Protein AF-A0A520CVI8-F1 (afdb_monomer_lite)

pLDDT: mean 88.96, std 11.27, range [50.53, 98.38]

Structure (mmCIF, N/CA/C/O backbone):
data_AF-A0A520CVI8-F1
#
_entry.id   AF-A0A520CVI8-F1
#
loop_
_atom_site.group_PDB
_atom_site.id
_atom_site.type_symbol
_atom_site.label_atom_id
_atom_site.label_alt_id
_atom_site.label_comp_id
_atom_site.label_asym_id
_atom_site.label_entity_id
_atom_site.label_seq_id
_atom_site.pdbx_PDB_ins_code
_atom_site.Cartn_x
_atom_site.Cartn_y
_atom_site.Cartn_z
_atom_site.occupancy
_atom_site.B_iso_or_equiv
_atom_site.auth_seq_id
_atom_site.auth_comp_id
_atom_site.auth_asym_id
_atom_site.auth_atom_id
_atom_site.pdbx_PDB_model_num
ATOM 1 N N . MET A 1 1 ? -14.620 5.447 13.559 1.00 50.53 1 MET A N 1
ATOM 2 C CA . MET A 1 1 ? -13.676 5.531 12.421 1.00 50.53 1 MET A CA 1
ATOM 3 C C . MET A 1 1 ? -12.279 6.023 12.804 1.00 50.53 1 MET A C 1
ATOM 5 O O . MET A 1 1 ? -11.330 5.543 12.216 1.00 50.53 1 MET A O 1
ATOM 9 N N . ILE A 1 2 ? -12.123 6.878 13.824 1.00 54.97 2 ILE A N 1
ATOM 10 C CA . ILE A 1 2 ? -10.858 7.570 14.165 1.00 54.97 2 ILE A CA 1
ATOM 11 C C . ILE A 1 2 ? -9.680 6.645 14.582 1.00 54.97 2 ILE A C 1
ATOM 13 O O . ILE A 1 2 ? -8.532 7.052 14.485 1.00 54.97 2 ILE A O 1
ATOM 17 N N . ASN A 1 3 ? -9.906 5.395 15.012 1.00 72.25 3 ASN A N 1
ATOM 18 C CA . ASN A 1 3 ? -8.826 4.555 15.569 1.00 72.25 3 ASN A CA 1
ATOM 19 C C . ASN A 1 3 ? -7.978 3.821 14.504 1.00 72.25 3 ASN A C 1
ATOM 21 O O . ASN A 1 3 ? -6.762 3.745 14.632 1.00 72.25 3 ASN A O 1
ATOM 25 N N . PHE A 1 4 ? -8.586 3.314 13.425 1.00 70.94 4 PHE A N 1
ATOM 26 C CA . PHE A 1 4 ? -7.862 2.511 12.425 1.00 70.94 4 PHE A CA 1
ATOM 27 C C . PHE A 1 4 ? -6.834 3.334 11.641 1.00 70.94 4 PHE A C 1
ATOM 29 O O . PHE A 1 4 ? -5.705 2.894 11.441 1.00 70.94 4 PHE A O 1
ATOM 36 N N . GLU A 1 5 ? -7.193 4.554 11.246 1.00 73.12 5 GLU A N 1
ATOM 37 C CA . GLU A 1 5 ? -6.300 5.463 10.518 1.00 73.12 5 GLU A CA 1
ATOM 38 C C . GLU A 1 5 ? -5.111 5.902 11.381 1.00 73.12 5 GLU A C 1
ATOM 40 O O . GLU A 1 5 ? -3.983 5.957 10.901 1.00 73.12 5 GLU A O 1
ATOM 45 N N . ILE A 1 6 ? -5.327 6.130 12.682 1.00 77.38 6 ILE A N 1
ATOM 46 C CA . ILE A 1 6 ? -4.245 6.475 13.612 1.00 77.38 6 ILE A CA 1
ATOM 47 C C . ILE A 1 6 ? -3.274 5.297 13.752 1.00 77.38 6 ILE A C 1
ATOM 49 O O . ILE A 1 6 ? -2.073 5.484 13.566 1.00 77.38 6 ILE A O 1
ATOM 53 N N . GLN A 1 7 ? -3.779 4.087 14.008 1.00 75.31 7 GLN A N 1
ATOM 54 C CA . GLN A 1 7 ? -2.947 2.884 14.160 1.00 75.31 7 GLN A CA 1
ATOM 55 C C . GLN A 1 7 ? -2.180 2.551 12.871 1.00 75.31 7 GLN A C 1
ATOM 57 O O . GLN A 1 7 ? -0.988 2.259 12.900 1.00 75.31 7 GLN A O 1
ATOM 62 N N . THR A 1 8 ? -2.832 2.651 11.712 1.00 78.69 8 THR A N 1
ATOM 63 C CA . THR A 1 8 ? -2.180 2.368 10.424 1.00 78.69 8 THR A CA 1
ATOM 64 C C . THR A 1 8 ? -1.184 3.452 10.014 1.00 78.69 8 THR A C 1
ATOM 66 O O . THR A 1 8 ? -0.123 3.127 9.481 1.00 78.69 8 THR A O 1
ATOM 69 N N . SER A 1 9 ? -1.448 4.726 10.326 1.00 81.81 9 SER A N 1
ATOM 70 C CA . SER A 1 9 ? -0.503 5.817 10.047 1.00 81.81 9 SER A CA 1
ATOM 71 C C . SER A 1 9 ? 0.830 5.649 10.786 1.00 81.81 9 SER A C 1
ATOM 73 O O . SER A 1 9 ? 1.882 5.920 10.208 1.00 81.81 9 SER A O 1
ATOM 75 N N . GLN A 1 10 ? 0.813 5.116 12.016 1.00 87.69 10 GLN A N 1
ATOM 76 C CA . GLN A 1 10 ? 2.026 4.847 12.801 1.00 87.69 10 GLN A CA 1
ATOM 77 C C . GLN A 1 10 ? 2.944 3.811 12.137 1.00 87.69 10 G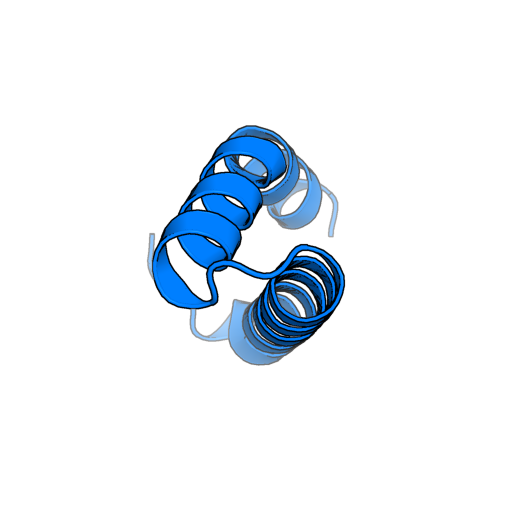LN A C 1
ATOM 79 O O . GLN A 1 10 ? 4.166 3.884 12.278 1.00 87.69 10 GLN A O 1
ATOM 84 N N . HIS A 1 11 ? 2.371 2.877 11.376 1.00 89.12 11 HIS A N 1
ATOM 85 C CA . HIS A 1 11 ? 3.106 1.802 10.707 1.00 89.12 11 HIS A CA 1
ATOM 86 C C . HIS A 1 11 ? 3.285 2.014 9.199 1.00 89.12 11 HIS A C 1
ATOM 88 O O . HIS A 1 11 ? 4.012 1.252 8.564 1.00 89.12 11 HIS A O 1
ATOM 94 N N . SER A 1 12 ? 2.698 3.071 8.630 1.00 90.19 12 SER A N 1
ATOM 95 C CA . SER A 1 12 ? 2.694 3.351 7.188 1.00 90.19 12 SER A CA 1
ATOM 96 C C . SER A 1 12 ? 4.099 3.338 6.570 1.00 90.19 12 SER A C 1
ATOM 98 O O . SER A 1 12 ? 4.344 2.648 5.581 1.00 90.19 12 SER A O 1
ATOM 100 N N . LYS A 1 13 ? 5.069 4.005 7.210 1.00 93.81 13 LYS A N 1
ATOM 101 C CA . LYS A 1 13 ? 6.458 4.048 6.725 1.00 93.81 13 LYS A CA 1
ATOM 102 C C . LYS A 1 13 ? 7.122 2.668 6.711 1.00 93.81 13 LYS A C 1
ATOM 104 O O . LYS A 1 13 ? 7.825 2.341 5.759 1.00 93.81 13 LYS A O 1
ATOM 109 N N . ALA A 1 14 ? 6.916 1.874 7.761 1.00 95.56 14 ALA A N 1
ATOM 110 C CA . ALA A 1 14 ? 7.479 0.530 7.852 1.00 95.56 14 ALA A CA 1
ATOM 111 C C . ALA A 1 14 ? 6.836 -0.408 6.819 1.00 95.56 14 ALA A C 1
ATOM 113 O O . ALA A 1 14 ? 7.536 -1.198 6.190 1.00 95.56 14 ALA A O 1
ATOM 114 N N . LEU A 1 15 ? 5.526 -0.270 6.592 1.00 95.06 15 LEU A N 1
ATOM 115 C CA . LEU A 1 15 ? 4.797 -1.041 5.590 1.00 95.06 15 LEU A CA 1
ATOM 116 C C . LEU A 1 15 ? 5.269 -0.719 4.166 1.00 95.06 15 LEU A C 1
ATOM 118 O O . LEU A 1 15 ? 5.527 -1.637 3.392 1.00 95.06 15 LEU A O 1
ATOM 122 N N . LEU A 1 16 ? 5.463 0.561 3.835 1.00 96.50 16 LEU A N 1
ATOM 123 C CA . LEU A 1 16 ? 6.007 0.960 2.535 1.00 96.50 16 LEU A CA 1
ATOM 124 C C . LEU A 1 16 ? 7.455 0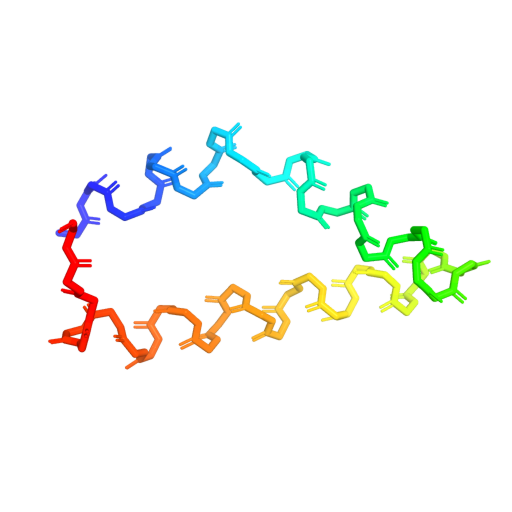.476 2.347 1.00 96.50 16 LEU A C 1
ATOM 126 O O . LEU A 1 16 ? 7.816 -0.001 1.274 1.00 96.50 16 LEU A O 1
ATOM 130 N N . GLN A 1 17 ? 8.287 0.537 3.392 1.00 97.62 17 GLN A N 1
ATOM 131 C CA . GLN A 1 17 ? 9.644 -0.021 3.345 1.00 97.62 17 GLN A CA 1
ATOM 132 C C . GLN A 1 17 ? 9.639 -1.536 3.130 1.00 97.62 17 GLN A C 1
ATOM 134 O O . GLN A 1 17 ? 10.455 -2.047 2.363 1.00 97.62 17 GLN A O 1
ATOM 139 N N . PHE A 1 18 ? 8.718 -2.252 3.778 1.00 97.50 18 PHE A N 1
ATOM 140 C CA . PHE A 1 18 ? 8.527 -3.679 3.557 1.00 97.50 18 PHE A CA 1
ATOM 141 C C . PHE A 1 18 ? 8.113 -3.959 2.107 1.00 97.50 18 PHE A C 1
ATOM 143 O O . PHE A 1 18 ? 8.760 -4.774 1.445 1.00 97.50 18 PHE A O 1
ATOM 150 N N . ALA A 1 19 ? 7.123 -3.230 1.583 1.00 97.94 19 ALA A N 1
ATOM 151 C CA . ALA A 1 19 ? 6.694 -3.339 0.191 1.00 97.94 19 ALA A CA 1
ATOM 152 C C . ALA A 1 19 ? 7.865 -3.102 -0.776 1.00 97.94 19 ALA A C 1
ATOM 154 O O . ALA A 1 19 ? 8.123 -3.935 -1.639 1.00 97.94 19 ALA A O 1
ATOM 155 N N . TYR A 1 20 ? 8.663 -2.054 -0.556 1.00 98.38 20 TYR A N 1
ATOM 156 C CA . TYR A 1 20 ? 9.851 -1.773 -1.364 1.00 98.38 20 TYR A CA 1
ATOM 157 C C . TYR A 1 20 ? 10.924 -2.863 -1.264 1.00 98.38 20 TYR A C 1
ATOM 159 O O . TYR A 1 20 ? 11.562 -3.211 -2.257 1.00 98.38 20 TYR A O 1
ATOM 167 N N . SER A 1 21 ? 11.127 -3.446 -0.079 1.00 98.25 21 SER A N 1
ATOM 168 C CA . SER A 1 21 ? 12.072 -4.556 0.090 1.00 98.25 21 SER A CA 1
ATOM 169 C C . SER A 1 21 ? 11.676 -5.799 -0.718 1.00 98.25 21 SER A C 1
ATOM 171 O O . SER A 1 21 ? 12.555 -6.550 -1.153 1.00 98.25 21 SER A O 1
ATOM 173 N N . PHE A 1 22 ? 10.370 -5.979 -0.942 1.00 97.00 22 PHE A N 1
ATOM 174 C CA . PHE A 1 22 ? 9.789 -7.083 -1.693 1.00 97.00 22 PHE A CA 1
ATOM 175 C C . PHE A 1 22 ? 9.778 -6.815 -3.204 1.00 97.00 22 PHE A 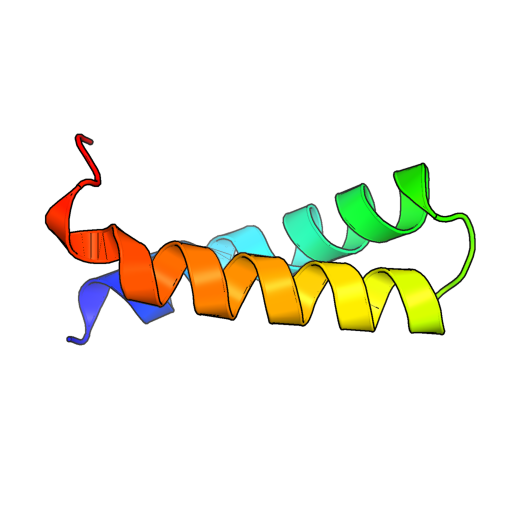C 1
ATOM 177 O O . PHE A 1 22 ? 10.224 -7.662 -3.973 1.00 97.00 22 PHE A O 1
ATOM 184 N N . THR A 1 23 ? 9.322 -5.636 -3.634 1.00 98.06 23 THR A N 1
ATOM 185 C CA . THR A 1 23 ? 9.179 -5.288 -5.058 1.00 98.06 23 THR A CA 1
ATOM 186 C C . THR A 1 23 ? 10.480 -4.823 -5.702 1.00 98.06 23 THR A C 1
ATOM 188 O O . THR A 1 23 ? 10.648 -4.983 -6.907 1.00 98.06 23 THR A O 1
ATOM 191 N N . ARG A 1 24 ? 11.398 -4.234 -4.918 1.00 97.62 24 ARG A N 1
ATOM 192 C CA . ARG A 1 24 ? 12.619 -3.552 -5.396 1.00 97.62 24 ARG A CA 1
ATOM 193 C C . ARG A 1 24 ? 12.350 -2.429 -6.405 1.00 97.62 24 ARG A C 1
ATOM 195 O O . ARG A 1 24 ? 13.261 -2.012 -7.112 1.00 97.62 24 ARG A O 1
ATOM 202 N N . ASP A 1 25 ? 11.123 -1.924 -6.425 1.00 98.00 25 ASP A N 1
ATOM 203 C CA . ASP A 1 25 ? 10.639 -0.882 -7.322 1.00 98.00 25 ASP A CA 1
ATOM 204 C C . ASP A 1 25 ? 9.646 0.002 -6.561 1.00 98.00 25 ASP A C 1
ATOM 206 O O . ASP A 1 25 ? 8.749 -0.511 -5.887 1.00 98.00 25 ASP A O 1
ATOM 210 N N . ILE A 1 26 ? 9.840 1.321 -6.622 1.00 97.38 26 ILE A N 1
ATOM 211 C CA . ILE A 1 26 ? 9.072 2.266 -5.804 1.00 97.38 26 ILE A CA 1
ATOM 212 C C . ILE A 1 26 ? 7.615 2.381 -6.254 1.00 97.38 26 ILE A C 1
ATOM 214 O O . ILE A 1 26 ? 6.742 2.450 -5.397 1.00 97.38 26 ILE A O 1
ATOM 218 N N . VAL A 1 27 ? 7.341 2.316 -7.560 1.00 98.12 27 VAL A N 1
ATOM 219 C CA . VAL A 1 27 ? 5.974 2.420 -8.093 1.00 98.12 27 VAL A CA 1
ATOM 220 C C . VAL A 1 27 ? 5.175 1.193 -7.668 1.00 98.12 27 VAL A C 1
ATOM 222 O O . VAL A 1 27 ? 4.131 1.314 -7.036 1.00 98.12 27 VAL A O 1
ATOM 225 N N . ASN A 1 28 ? 5.734 -0.001 -7.879 1.00 98.06 28 ASN A N 1
ATOM 226 C CA . ASN A 1 28 ? 5.101 -1.245 -7.441 1.00 98.06 28 ASN A CA 1
ATOM 227 C C . ASN A 1 28 ? 4.963 -1.330 -5.909 1.00 98.06 28 ASN A C 1
ATOM 229 O O . ASN A 1 28 ? 4.041 -1.968 -5.403 1.00 98.06 28 ASN A O 1
ATOM 233 N N . ALA A 1 29 ? 5.891 -0.734 -5.151 1.00 98.19 29 ALA A N 1
ATOM 234 C CA . ALA A 1 29 ? 5.809 -0.694 -3.691 1.00 98.19 29 ALA A CA 1
ATOM 235 C C . ALA A 1 29 ? 4.662 0.197 -3.204 1.00 98.19 29 ALA A C 1
ATOM 237 O O . ALA A 1 29 ? 3.968 -0.168 -2.255 1.00 98.19 29 ALA A O 1
ATOM 238 N N . GLU A 1 30 ? 4.479 1.356 -3.836 1.00 97.81 30 GLU A N 1
ATOM 239 C CA . GLU A 1 30 ? 3.388 2.282 -3.537 1.00 97.81 30 GLU A CA 1
ATOM 240 C C . GLU A 1 30 ? 2.030 1.664 -3.878 1.00 97.81 30 GLU A C 1
ATOM 242 O O . GLU A 1 30 ? 1.133 1.709 -3.034 1.00 97.81 30 GLU A O 1
ATOM 247 N N . ASP A 1 31 ? 1.906 1.008 -5.035 1.00 98.12 31 ASP A N 1
ATOM 248 C CA . ASP A 1 31 ? 0.691 0.286 -5.432 1.00 98.12 31 ASP A CA 1
ATOM 249 C C . ASP A 1 31 ? 0.357 -0.828 -4.426 1.00 98.12 31 ASP A C 1
ATOM 251 O O . ASP A 1 31 ? -0.747 -0.878 -3.879 1.00 98.12 31 ASP A O 1
ATOM 255 N N . LEU A 1 32 ? 1.339 -1.672 -4.081 1.00 97.69 32 LEU A N 1
ATOM 256 C CA . LEU A 1 32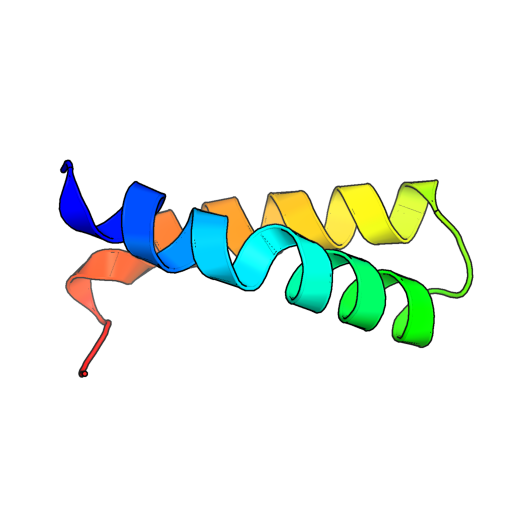 ? 1.156 -2.746 -3.100 1.00 97.69 32 LEU A CA 1
ATOM 257 C C . LEU A 1 32 ? 0.765 -2.212 -1.714 1.00 97.69 32 LEU A C 1
ATOM 259 O O . LEU A 1 32 ? -0.072 -2.806 -1.025 1.00 97.69 32 LEU A O 1
ATOM 263 N N . TYR A 1 33 ? 1.368 -1.103 -1.287 1.00 96.38 33 TYR A N 1
ATOM 264 C CA . TYR A 1 33 ? 1.016 -0.430 -0.041 1.00 96.38 33 TYR A CA 1
ATOM 265 C C . TYR A 1 33 ? -0.443 0.052 -0.064 1.00 96.38 33 TYR A C 1
ATOM 267 O O . TYR A 1 33 ? -1.187 -0.221 0.883 1.00 96.38 33 TYR A O 1
ATOM 275 N N . GLN A 1 34 ? -0.869 0.724 -1.137 1.00 94.38 34 GLN A N 1
ATOM 276 C CA . GLN A 1 34 ? -2.232 1.242 -1.271 1.00 94.38 34 GLN A CA 1
ATOM 277 C C . GLN A 1 34 ? -3.270 0.114 -1.284 1.00 94.38 34 GLN A C 1
ATOM 279 O O . GLN A 1 34 ? -4.227 0.160 -0.505 1.00 94.38 34 GLN A O 1
ATOM 284 N N . ASP A 1 35 ? -3.045 -0.935 -2.077 1.00 96.44 35 ASP A N 1
ATOM 285 C CA . ASP A 1 35 ? -3.920 -2.111 -2.143 1.00 96.44 35 ASP A CA 1
ATOM 286 C C . ASP A 1 35 ? -4.054 -2.796 -0.780 1.00 96.44 35 ASP A C 1
ATOM 288 O O . ASP A 1 35 ? -5.150 -3.174 -0.352 1.00 96.44 35 ASP A O 1
ATOM 292 N N . THR A 1 36 ? -2.939 -2.919 -0.057 1.00 94.75 36 THR A N 1
ATOM 293 C CA . THR A 1 36 ? -2.920 -3.506 1.286 1.00 94.75 36 THR A CA 1
ATOM 294 C C . THR A 1 36 ? -3.750 -2.679 2.263 1.00 94.75 36 THR A C 1
ATOM 296 O O . THR A 1 36 ? -4.545 -3.239 3.019 1.00 94.75 36 THR A O 1
ATOM 299 N N . MET A 1 37 ? -3.614 -1.352 2.234 1.00 91.94 37 MET A N 1
ATOM 300 C CA . MET A 1 37 ? -4.372 -0.447 3.101 1.00 91.94 37 MET A CA 1
ATOM 301 C C . MET A 1 37 ? -5.876 -0.493 2.812 1.00 91.94 37 MET A C 1
ATOM 303 O O . MET A 1 37 ? -6.676 -0.608 3.744 1.00 91.94 37 MET A O 1
ATOM 307 N N . LEU A 1 38 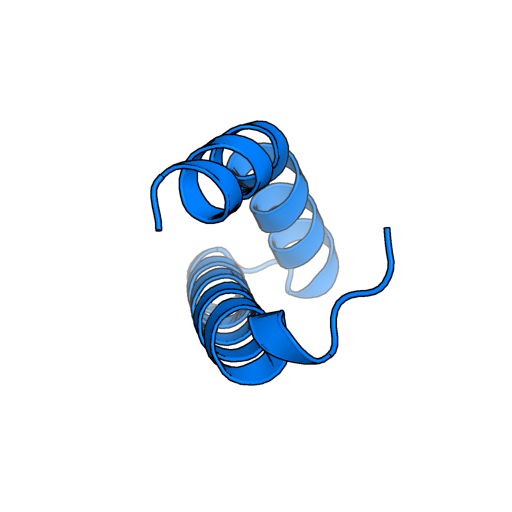? -6.268 -0.474 1.535 1.00 92.38 38 LEU A N 1
ATOM 308 C CA . LEU A 1 38 ? -7.667 -0.614 1.120 1.00 92.38 38 LEU A CA 1
ATOM 309 C C . LEU A 1 38 ? -8.252 -1.951 1.582 1.00 92.38 38 LEU A C 1
ATOM 311 O O . LEU A 1 38 ? -9.358 -2.003 2.128 1.00 92.38 38 LEU A O 1
ATOM 315 N N . LYS A 1 39 ? -7.489 -3.036 1.425 1.00 93.50 39 LYS A N 1
ATOM 316 C CA . LYS A 1 39 ? -7.920 -4.364 1.855 1.00 93.50 39 LYS A CA 1
ATOM 317 C C . LYS A 1 39 ? -8.050 -4.456 3.371 1.00 93.50 39 LYS A C 1
ATOM 319 O O . LYS A 1 39 ? -9.076 -4.932 3.855 1.00 93.50 39 LYS A O 1
ATOM 324 N N . ALA A 1 40 ? -7.077 -3.944 4.119 1.00 90.50 40 ALA A N 1
ATOM 325 C CA . ALA A 1 40 ? -7.123 -3.901 5.576 1.00 90.50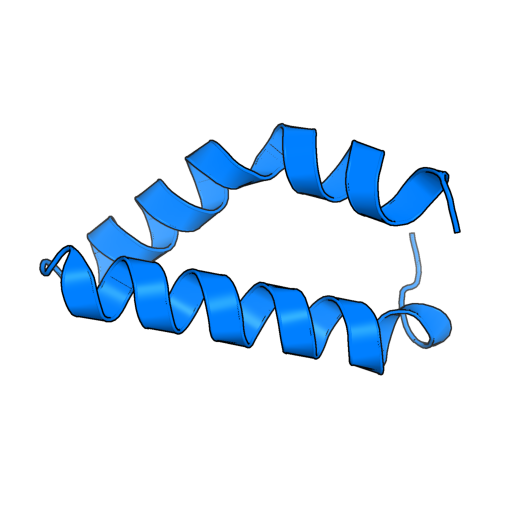 40 ALA A CA 1
ATOM 326 C C . ALA A 1 40 ? -8.338 -3.107 6.083 1.00 90.50 40 ALA A C 1
ATOM 328 O O . ALA A 1 40 ? -9.023 -3.557 6.999 1.00 90.50 40 ALA A O 1
ATOM 329 N N . TYR A 1 41 ? -8.667 -1.986 5.434 1.00 88.12 41 TYR A N 1
ATOM 330 C CA . TYR A 1 41 ? -9.871 -1.218 5.739 1.00 88.12 41 TYR A CA 1
ATOM 331 C C . TYR A 1 41 ? -11.152 -2.017 5.462 1.00 88.12 41 TYR A C 1
ATOM 333 O O . TYR A 1 41 ? -12.037 -2.097 6.313 1.00 88.12 41 TYR A O 1
ATOM 341 N N . SER A 1 42 ? -11.240 -2.674 4.299 1.00 90.81 42 SER A N 1
ATOM 342 C CA . SER A 1 42 ? -12.401 -3.502 3.934 1.00 90.81 42 SER A CA 1
ATOM 343 C C . SER A 1 42 ? -12.614 -4.692 4.881 1.00 90.81 42 SER A C 1
ATOM 345 O O . SER A 1 42 ? -13.747 -5.103 5.134 1.00 90.81 42 SER A O 1
ATOM 347 N N . CYS A 1 43 ? -11.527 -5.214 5.450 1.00 90.12 43 CYS A N 1
ATOM 348 C CA . CYS A 1 43 ? -11.528 -6.328 6.389 1.00 90.12 43 CYS A CA 1
ATOM 349 C C . CYS A 1 43 ? -11.488 -5.878 7.856 1.00 90.12 43 CYS A C 1
ATOM 351 O O . CYS A 1 43 ? -11.352 -6.731 8.728 1.00 90.12 43 CYS A O 1
ATOM 353 N N . PHE A 1 44 ? -11.634 -4.582 8.159 1.00 85.56 44 PHE A N 1
ATOM 354 C CA . PHE A 1 44 ? -11.462 -4.061 9.520 1.00 85.56 44 PHE A CA 1
ATOM 355 C C . PHE A 1 44 ? -12.354 -4.766 10.552 1.00 85.56 44 PHE A C 1
ATOM 357 O O . PHE A 1 44 ? -11.907 -5.080 11.648 1.00 85.56 44 PHE A O 1
ATOM 364 N N . ASN A 1 45 ? -13.591 -5.107 10.185 1.00 86.62 45 ASN A N 1
ATOM 365 C CA . ASN A 1 45 ? -14.523 -5.810 11.076 1.00 86.62 45 ASN A CA 1
ATOM 366 C C . ASN A 1 45 ? -14.100 -7.256 11.408 1.00 86.62 45 ASN A C 1
ATOM 368 O O . ASN A 1 45 ? -14.694 -7.877 12.284 1.00 86.62 45 ASN A O 1
ATOM 372 N N . GLN A 1 46 ? -13.112 -7.803 10.696 1.00 89.75 46 GLN A N 1
ATOM 373 C CA . GLN A 1 46 ? -12.530 -9.127 10.937 1.00 89.75 46 GLN A CA 1
ATOM 374 C C . GLN A 1 46 ? -11.257 -9.048 11.790 1.00 89.75 46 GLN A C 1
ATOM 376 O O . GLN A 1 46 ? -10.716 -10.082 12.175 1.00 89.75 46 GLN A O 1
ATOM 381 N N . TYR A 1 47 ? -10.762 -7.838 12.067 1.00 82.56 47 TYR A N 1
ATOM 382 C CA . TYR A 1 47 ? -9.564 -7.638 12.864 1.00 82.56 47 TYR A CA 1
ATOM 383 C C . TYR A 1 47 ? -9.808 -8.068 14.313 1.00 82.56 47 TYR A C 1
ATOM 385 O O . TYR A 1 47 ? -10.722 -7.574 14.977 1.00 82.56 47 TYR A O 1
ATOM 393 N N . GLN A 1 48 ? -8.967 -8.978 14.797 1.00 77.94 48 GLN A N 1
ATOM 394 C CA . GLN A 1 48 ? -8.897 -9.360 16.202 1.00 77.94 48 GLN A CA 1
ATOM 395 C C . GLN A 1 48 ? -7.571 -8.829 16.772 1.00 77.94 48 GLN A C 1
ATOM 397 O O . GLN A 1 48 ? -6.527 -9.198 16.230 1.00 77.94 48 GLN A O 1
ATOM 402 N N . PRO A 1 49 ? -7.611 -7.924 17.771 1.00 68.44 49 PRO A N 1
ATOM 403 C CA . PRO A 1 49 ? -6.418 -7.319 18.359 1.00 68.44 49 PRO A CA 1
ATOM 404 C C . PRO A 1 49 ? -5.544 -8.301 19.141 1.00 68.44 49 PRO A C 1
ATOM 406 O O . PRO A 1 49 ? -6.094 -9.277 19.701 1.00 68.44 49 PRO A O 1
#

Radius of gyration: 11.5 Å; chains: 1; bounding box: 27×17×26 Å

Foldseek 3Di:
DPPPCVVCVVCLVVQLVVLCVVPVDNVSSVVVSVVVSVVCVVCVVVDDD

Sequence (49 aa):
MINFEIQTSQHSKALLQFAYSFTRDIVNAEDLYQDTMLKAYSCFNQYQP

Secondary structure (DSSP, 8-state):
-HHHHHHHHHHHHHHHHHHHHHHSSHHHHHHHHHHHHHHHHHTGGG---